Protein AF-A0A2X3EEE0-F1 (afdb_monomer)

Radius of gyration: 19.89 Å; Cα contacts (8 Å, |Δi|>4): 94; chains: 1; bounding box: 35×31×53 Å

Sequence (106 aa):
MSTQTGNKNSFTCPFHGWTFSNNGKLLKAKDESTGGYPPSFKQDGSHDLQKLPRFQSYRGSYSVASKADVQPLEAYLGETCKIIDLIVDQAPEGLEVLKGSSSLCI

pLDDT: mean 85.99, std 9.5, range [41.47, 95.06]

Secondary structure (DSSP, 8-state):
---S----SEEE-TTT--EEETTS-EEE-TTTTTS---TTTTSTTTTSPPPPSEEEEETTEEEEES-SSS--HHHHHTTHHHHHHHHHTT-TT-----S---S---

Foldseek 3Di:
DDDPDDDDQWDADPPQRFIAGPVQQTPDGVCPPNPPDDPCNRPPRNPGPDDFLDWDDDQNDIDGDNDVPDDDPCVVCPCVSVVVCVVQVVPPPGDDDDPDDDPDDD

Structure (mmCIF, N/CA/C/O backbone):
data_AF-A0A2X3EEE0-F1
#
_entry.id   AF-A0A2X3EEE0-F1
#
loop_
_atom_site.group_PDB
_atom_site.id
_atom_site.type_symbol
_atom_site.label_atom_id
_atom_site.label_alt_id
_atom_site.label_comp_id
_atom_site.label_asym_id
_atom_site.label_entity_id
_atom_site.label_seq_id
_atom_site.pdbx_PDB_ins_code
_atom_site.Cartn_x
_atom_site.Cartn_y
_atom_site.Cartn_z
_atom_site.occupancy
_atom_site.B_iso_or_equiv
_atom_site.auth_seq_id
_atom_site.auth_comp_id
_atom_site.auth_asym_id
_atom_site.auth_atom_id
_atom_site.pdbx_PDB_model_num
ATOM 1 N N . MET A 1 1 ? 22.592 11.518 3.121 1.00 41.47 1 MET A N 1
ATOM 2 C CA . MET A 1 1 ? 21.534 11.023 4.028 1.00 41.47 1 MET A CA 1
ATOM 3 C C . MET A 1 1 ? 20.340 10.615 3.179 1.00 41.47 1 MET A C 1
ATOM 5 O O . MET A 1 1 ? 19.775 11.482 2.529 1.00 41.47 1 MET A O 1
ATOM 9 N N . SER A 1 2 ? 20.005 9.325 3.104 1.00 57.03 2 SER A N 1
ATOM 10 C CA . SER A 1 2 ? 18.765 8.893 2.444 1.00 57.03 2 SER A CA 1
ATOM 11 C C . SER A 1 2 ? 17.631 9.031 3.453 1.00 57.03 2 SER A C 1
ATOM 13 O O . SER A 1 2 ? 17.684 8.404 4.509 1.00 57.03 2 SER A O 1
ATOM 15 N N . THR A 1 3 ? 16.639 9.874 3.180 1.00 65.19 3 THR A N 1
ATOM 16 C CA . THR A 1 3 ? 15.432 9.936 4.011 1.00 65.19 3 THR A CA 1
ATOM 17 C C . THR A 1 3 ? 14.653 8.629 3.838 1.00 65.19 3 THR A C 1
ATOM 19 O O . THR A 1 3 ? 14.481 8.156 2.716 1.00 65.19 3 THR A O 1
ATOM 22 N N . GLN A 1 4 ? 14.213 8.014 4.941 1.00 79.38 4 GLN A N 1
ATOM 23 C CA . GLN A 1 4 ? 13.430 6.765 4.904 1.00 79.38 4 GLN A CA 1
ATOM 24 C C . GLN A 1 4 ? 12.017 6.983 4.341 1.00 79.38 4 GLN A C 1
ATOM 26 O O . GLN A 1 4 ? 11.394 6.053 3.839 1.00 79.38 4 GLN A O 1
ATOM 31 N N . THR A 1 5 ? 11.522 8.220 4.392 1.00 85.25 5 THR A N 1
ATOM 32 C CA . THR A 1 5 ? 10.218 8.626 3.868 1.00 85.25 5 THR A CA 1
ATOM 33 C C . THR A 1 5 ? 10.376 9.720 2.809 1.00 85.25 5 THR A C 1
ATOM 35 O O . THR A 1 5 ? 11.391 10.424 2.748 1.00 85.25 5 THR A O 1
ATOM 38 N N . GLY A 1 6 ? 9.375 9.853 1.939 1.00 89.25 6 GLY A N 1
ATOM 39 C CA . GLY A 1 6 ? 9.330 10.868 0.891 1.00 89.25 6 GLY A CA 1
ATOM 40 C C . GLY A 1 6 ? 8.050 10.780 0.062 1.00 89.25 6 GLY A C 1
ATOM 41 O O . GLY A 1 6 ? 7.291 9.822 0.182 1.00 89.25 6 GLY A O 1
ATOM 42 N N . ASN A 1 7 ? 7.820 11.778 -0.791 1.00 92.00 7 ASN A N 1
ATOM 43 C CA . ASN A 1 7 ? 6.700 11.815 -1.730 1.00 92.00 7 ASN A CA 1
ATOM 44 C C . ASN A 1 7 ? 7.247 11.732 -3.163 1.00 92.00 7 ASN A C 1
ATOM 46 O O . ASN A 1 7 ? 8.042 12.581 -3.570 1.00 92.00 7 ASN A O 1
ATOM 50 N N . LYS A 1 8 ? 6.876 10.679 -3.899 1.00 91.38 8 LYS A N 1
ATOM 51 C CA . LYS A 1 8 ? 7.260 10.463 -5.299 1.00 91.38 8 LYS A CA 1
ATOM 52 C C . LYS A 1 8 ? 6.135 9.751 -6.043 1.00 91.38 8 LYS A C 1
ATOM 54 O O . LYS A 1 8 ? 5.544 8.809 -5.524 1.00 91.38 8 LYS A O 1
ATOM 59 N N . ASN A 1 9 ? 5.909 10.153 -7.290 1.00 92.00 9 ASN A N 1
ATOM 60 C CA . ASN A 1 9 ? 4.925 9.515 -8.174 1.00 92.00 9 ASN A CA 1
ATOM 61 C C . ASN A 1 9 ? 5.493 8.288 -8.906 1.00 92.00 9 ASN A C 1
ATOM 63 O O . ASN A 1 9 ? 4.738 7.496 -9.471 1.00 92.00 9 ASN A O 1
ATOM 67 N N . SER A 1 10 ? 6.819 8.130 -8.894 1.00 93.00 10 SER A N 1
ATOM 68 C CA . SER A 1 10 ? 7.526 7.040 -9.557 1.00 93.00 10 SER A CA 1
ATOM 69 C C . SER A 1 10 ? 8.744 6.570 -8.765 1.00 93.00 10 SER A C 1
ATOM 71 O O . SER A 1 10 ? 9.445 7.372 -8.142 1.00 93.00 10 SER A O 1
ATOM 73 N N . PHE A 1 11 ? 9.034 5.278 -8.869 1.00 92.38 11 PHE A N 1
ATOM 74 C CA . PHE A 1 11 ? 10.145 4.603 -8.213 1.00 92.38 11 PHE A CA 1
ATOM 75 C C . PHE A 1 11 ? 11.011 3.916 -9.262 1.00 92.38 11 PHE A C 1
ATOM 77 O O . PHE A 1 11 ? 10.510 3.121 -10.051 1.00 92.38 11 PHE A O 1
ATOM 84 N N . THR A 1 12 ? 12.309 4.215 -9.272 1.00 92.25 12 THR A N 1
ATOM 85 C CA . THR A 1 12 ? 13.254 3.626 -10.226 1.00 92.25 12 THR A CA 1
ATOM 86 C C . THR A 1 12 ? 14.182 2.655 -9.506 1.00 92.25 12 THR A C 1
ATOM 88 O O . THR A 1 12 ? 14.837 3.027 -8.533 1.00 92.25 12 THR A O 1
ATOM 91 N N . CYS A 1 13 ? 14.242 1.412 -9.984 1.00 90.56 13 CYS A N 1
ATOM 92 C CA . CYS A 1 13 ? 15.153 0.395 -9.477 1.00 90.56 13 CYS A CA 1
ATOM 93 C C . CYS A 1 13 ? 16.606 0.798 -9.793 1.00 90.56 13 CYS A C 1
ATOM 95 O O . CYS A 1 13 ? 16.930 0.987 -10.968 1.00 90.56 13 CYS A O 1
ATOM 97 N N . PRO A 1 14 ? 17.501 0.895 -8.792 1.00 88.75 14 PRO A N 1
ATOM 98 C CA . PRO A 1 14 ? 18.880 1.336 -9.008 1.00 88.75 14 PRO A CA 1
ATOM 99 C C . PRO A 1 14 ? 19.727 0.322 -9.786 1.00 88.75 14 PRO A C 1
ATOM 101 O O . PRO A 1 14 ? 20.777 0.686 -10.300 1.00 88.75 14 PRO A O 1
ATOM 104 N N . PHE A 1 15 ? 19.287 -0.935 -9.874 1.00 86.00 15 PHE A N 1
ATOM 105 C CA . PHE A 1 15 ? 20.044 -1.989 -10.539 1.00 86.00 15 PHE A CA 1
ATOM 106 C C . PHE A 1 15 ? 19.852 -1.949 -12.061 1.00 86.00 15 PHE A C 1
ATOM 108 O O . PHE A 1 15 ? 20.796 -1.700 -12.804 1.00 86.00 15 PHE A O 1
ATOM 115 N N . HIS A 1 16 ? 18.613 -2.109 -12.529 1.00 83.75 16 HIS A N 1
ATOM 116 C CA . HIS A 1 16 ? 18.310 -2.178 -13.965 1.00 83.75 16 HIS A CA 1
ATOM 117 C C . HIS A 1 16 ? 17.695 -0.896 -14.542 1.00 83.75 16 HIS A C 1
ATOM 119 O O . HIS A 1 16 ? 17.434 -0.821 -15.739 1.00 83.75 16 HIS A O 1
ATOM 125 N N . GLY A 1 17 ? 17.419 0.115 -13.715 1.00 86.62 17 GLY A N 1
ATOM 126 C CA . GLY A 1 17 ? 16.814 1.370 -14.166 1.00 86.62 17 GLY A CA 1
ATOM 127 C C . GLY A 1 17 ? 15.342 1.261 -14.572 1.00 86.62 17 GLY A C 1
ATOM 128 O O . GLY 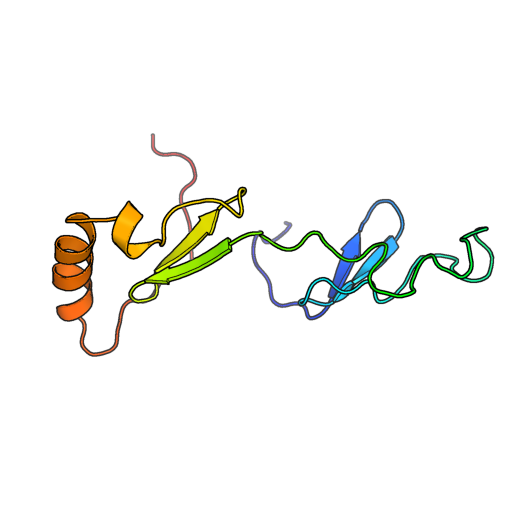A 1 17 ? 14.847 2.131 -15.286 1.00 86.62 17 GLY A O 1
ATOM 129 N N . TRP A 1 18 ? 14.636 0.208 -14.154 1.00 89.94 18 TRP A N 1
ATOM 130 C CA . TRP A 1 18 ? 13.196 0.088 -14.392 1.00 89.94 18 TRP A CA 1
ATOM 131 C C . TRP A 1 18 ? 12.430 1.066 -13.518 1.00 89.94 18 TRP A C 1
ATOM 133 O O . TRP A 1 18 ? 12.709 1.177 -12.325 1.00 89.94 18 TRP A O 1
ATOM 143 N N . THR A 1 19 ? 11.458 1.750 -14.109 1.00 90.75 19 THR A N 1
ATOM 144 C CA . THR A 1 19 ? 10.647 2.751 -13.420 1.00 90.75 19 THR A CA 1
ATOM 145 C C . THR A 1 19 ? 9.220 2.257 -13.272 1.00 90.75 19 THR A C 1
ATOM 147 O O . THR A 1 19 ? 8.576 1.910 -14.260 1.00 90.75 19 THR A O 1
ATOM 150 N N . PHE A 1 20 ? 8.717 2.305 -12.046 1.00 92.56 20 PHE A N 1
ATOM 151 C CA . PHE A 1 20 ? 7.362 1.945 -11.651 1.00 92.56 20 PHE A CA 1
ATOM 152 C C . PHE A 1 20 ? 6.600 3.192 -11.203 1.00 92.56 20 PHE A C 1
ATOM 154 O O . PHE A 1 20 ? 7.200 4.107 -10.638 1.00 92.56 20 PHE A O 1
ATOM 161 N N . SER A 1 21 ? 5.291 3.249 -11.420 1.00 93.56 21 SER A N 1
ATOM 162 C CA . SER A 1 21 ? 4.426 4.252 -10.786 1.00 93.56 21 SER A CA 1
ATOM 163 C C . SER A 1 21 ? 4.132 3.886 -9.332 1.00 93.56 21 SER A C 1
ATOM 165 O O . SER A 1 21 ? 4.303 2.746 -8.903 1.00 93.56 21 SER A O 1
ATOM 167 N N . ASN A 1 22 ? 3.629 4.853 -8.567 1.00 92.25 22 ASN A N 1
ATOM 168 C CA . ASN A 1 22 ? 3.184 4.658 -7.184 1.00 92.25 22 ASN A CA 1
ATOM 169 C C . ASN A 1 22 ? 2.020 3.661 -7.000 1.00 92.25 22 ASN A C 1
ATOM 171 O O . ASN A 1 22 ? 1.778 3.221 -5.883 1.00 92.25 22 ASN A O 1
ATOM 175 N N . ASN A 1 23 ? 1.330 3.273 -8.075 1.00 90.06 23 ASN A N 1
ATOM 176 C CA . ASN A 1 23 ? 0.329 2.200 -8.078 1.00 90.06 23 ASN A CA 1
ATOM 177 C C . ASN A 1 23 ? 0.909 0.815 -8.440 1.00 90.06 23 ASN A C 1
ATOM 179 O O . ASN A 1 23 ? 0.152 -0.141 -8.595 1.00 90.06 23 ASN A O 1
ATOM 183 N N . GLY A 1 24 ? 2.230 0.715 -8.615 1.00 89.88 24 GLY A N 1
ATOM 184 C CA . GLY A 1 24 ? 2.941 -0.527 -8.913 1.00 89.88 24 GLY A CA 1
ATOM 185 C C . GLY A 1 24 ? 3.110 -0.863 -10.394 1.00 89.88 24 GLY A C 1
ATOM 186 O O . GLY A 1 24 ? 3.829 -1.808 -10.699 1.00 89.88 24 GLY A O 1
ATOM 187 N N . LYS A 1 25 ? 2.520 -0.100 -11.321 1.00 90.75 25 LYS A N 1
ATOM 188 C CA . LYS A 1 25 ? 2.636 -0.384 -12.759 1.00 90.75 25 LYS A CA 1
ATOM 189 C C . LYS A 1 25 ? 4.043 -0.106 -13.297 1.00 90.75 25 LYS A C 1
ATOM 191 O O . LYS A 1 25 ? 4.620 0.945 -13.011 1.00 90.75 25 LYS A O 1
ATOM 196 N N . LEU A 1 26 ? 4.575 -0.998 -14.130 1.00 90.25 26 LEU A N 1
ATOM 197 C CA . LEU A 1 26 ? 5.828 -0.787 -14.851 1.00 90.25 26 LEU A CA 1
ATOM 198 C C . LEU A 1 26 ? 5.640 0.284 -15.941 1.00 90.25 26 LEU A C 1
ATOM 200 O O . LEU A 1 26 ? 4.953 0.087 -16.945 1.00 90.25 26 LEU A O 1
ATOM 204 N N . LEU A 1 27 ? 6.274 1.443 -15.754 1.00 87.31 27 LEU A N 1
ATOM 205 C CA . LEU A 1 27 ? 6.203 2.577 -16.680 1.00 87.31 27 LEU A CA 1
ATOM 206 C C . LEU A 1 27 ? 7.274 2.523 -17.764 1.00 87.31 27 LEU A C 1
ATOM 208 O O . LEU A 1 27 ? 7.020 2.931 -18.898 1.00 87.31 27 LEU A O 1
ATOM 212 N N . LYS A 1 28 ? 8.483 2.072 -17.425 1.00 84.69 28 LYS A N 1
ATOM 213 C CA . LYS A 1 28 ? 9.617 2.055 -18.353 1.00 84.69 28 LYS A CA 1
ATOM 214 C C . LYS A 1 28 ? 10.592 0.948 -17.988 1.00 84.69 28 LYS A C 1
ATOM 216 O O . LYS A 1 28 ? 11.092 0.928 -16.864 1.00 84.69 28 LYS A O 1
ATOM 221 N N . ALA A 1 29 ? 10.908 0.100 -18.960 1.00 83.94 29 ALA A N 1
ATOM 222 C CA . ALA A 1 29 ? 12.103 -0.727 -18.922 1.00 83.94 29 ALA A CA 1
ATOM 223 C C . ALA A 1 29 ? 13.268 0.062 -19.541 1.00 83.94 29 ALA A C 1
ATOM 225 O O . ALA A 1 29 ? 13.093 0.794 -20.521 1.00 83.94 29 ALA A O 1
ATOM 226 N N . LYS A 1 30 ? 14.462 -0.027 -18.954 1.00 78.38 30 LYS A N 1
ATOM 227 C CA . LYS A 1 30 ? 15.665 0.554 -19.562 1.00 78.38 30 LYS A CA 1
ATOM 228 C C . LYS A 1 30 ? 15.975 -0.222 -20.841 1.00 78.38 30 LYS A C 1
ATOM 230 O O . LYS A 1 30 ? 15.921 -1.443 -20.799 1.00 78.38 30 LYS A O 1
ATOM 235 N N . ASP A 1 31 ? 16.301 0.478 -21.927 1.00 77.19 31 ASP A N 1
ATOM 236 C CA . ASP A 1 31 ? 16.609 -0.125 -23.231 1.00 77.19 31 ASP A CA 1
ATOM 237 C C . ASP A 1 31 ? 15.458 -0.999 -23.777 1.00 77.19 31 ASP A C 1
ATOM 239 O O . ASP A 1 31 ? 15.686 -2.022 -24.401 1.00 77.19 31 ASP A O 1
ATOM 243 N N . GLU A 1 32 ? 14.197 -0.603 -23.559 1.00 70.62 32 GLU A N 1
ATOM 244 C CA . GLU A 1 32 ? 13.000 -1.359 -23.991 1.00 70.62 32 GLU A CA 1
ATOM 245 C C . GLU A 1 32 ? 13.033 -1.751 -25.485 1.00 70.62 32 GLU A C 1
ATOM 247 O O . GLU A 1 32 ? 12.615 -2.848 -25.841 1.00 70.62 32 GLU A O 1
ATOM 252 N N . SER A 1 33 ? 13.579 -0.890 -26.353 1.00 68.25 33 SER A N 1
ATOM 253 C CA . SER A 1 33 ? 13.685 -1.123 -27.801 1.00 68.25 33 SER A CA 1
ATOM 254 C C . SER A 1 33 ? 14.970 -1.827 -28.254 1.00 68.25 33 SER A C 1
ATOM 256 O O . SER A 1 33 ? 14.996 -2.386 -29.346 1.00 68.25 33 SER A O 1
ATOM 258 N N . THR A 1 34 ? 16.044 -1.783 -27.462 1.00 73.56 34 THR A N 1
ATOM 259 C CA . THR A 1 34 ? 17.397 -2.228 -27.864 1.00 73.56 34 THR A CA 1
ATOM 260 C C . THR A 1 34 ? 17.974 -3.331 -26.975 1.00 73.56 34 THR A C 1
ATOM 262 O O . THR A 1 34 ? 18.961 -3.962 -27.339 1.00 73.56 34 THR A O 1
ATOM 265 N N . GLY A 1 35 ? 17.359 -3.588 -25.823 1.00 70.19 35 GLY A N 1
ATOM 266 C CA . GLY A 1 35 ? 17.837 -4.465 -24.754 1.00 70.19 35 GLY A CA 1
ATOM 267 C C . GLY A 1 35 ? 17.363 -5.915 -24.848 1.00 70.19 35 GLY A C 1
ATOM 268 O O . GLY A 1 35 ? 17.550 -6.669 -23.901 1.00 70.19 35 GLY A O 1
ATOM 269 N N . GLY A 1 36 ? 16.741 -6.314 -25.962 1.00 75.88 36 GLY A N 1
ATOM 270 C CA . GLY A 1 36 ? 16.338 -7.705 -26.202 1.00 75.88 36 GLY A CA 1
ATOM 271 C C . GLY A 1 36 ? 15.121 -8.180 -25.403 1.00 75.88 36 GLY A C 1
ATOM 272 O O . GLY A 1 36 ? 14.907 -9.385 -25.286 1.00 75.88 36 GLY A O 1
ATOM 273 N N . TYR A 1 37 ? 14.316 -7.266 -24.852 1.00 82.06 37 TYR A N 1
ATOM 274 C CA . TYR A 1 37 ? 13.079 -7.638 -24.167 1.00 82.06 37 TYR A CA 1
ATOM 275 C C . TYR A 1 37 ? 12.044 -8.191 -25.156 1.00 82.06 37 TYR A C 1
ATOM 277 O O . TYR A 1 37 ? 11.900 -7.658 -26.261 1.00 82.06 37 TYR A O 1
ATOM 285 N N . PRO A 1 38 ? 11.279 -9.229 -24.775 1.00 81.06 38 PRO A N 1
ATOM 286 C CA . PRO A 1 38 ? 10.184 -9.701 -25.606 1.00 81.06 38 PRO A CA 1
ATOM 287 C C . PRO A 1 38 ? 9.103 -8.610 -25.734 1.00 81.06 38 PRO A C 1
ATOM 289 O O . PRO A 1 38 ? 8.888 -7.852 -24.786 1.00 81.06 38 PRO A O 1
ATOM 292 N N . PRO A 1 39 ? 8.346 -8.552 -26.846 1.00 77.88 39 PRO A N 1
ATOM 293 C CA . PRO A 1 39 ? 7.265 -7.574 -27.014 1.00 77.88 39 PRO A CA 1
ATOM 294 C C . PRO A 1 39 ? 6.214 -7.598 -25.890 1.00 77.88 39 PRO A C 1
ATOM 296 O O . PRO A 1 39 ? 5.568 -6.586 -25.625 1.00 77.88 39 PRO A O 1
ATOM 299 N N . SER A 1 40 ? 6.058 -8.738 -25.208 1.00 79.62 40 SER A N 1
ATOM 300 C CA . SER A 1 40 ? 5.148 -8.942 -24.074 1.00 79.62 40 SER A CA 1
ATOM 301 C C . SER A 1 40 ? 5.656 -8.385 -22.737 1.00 79.62 40 SER A C 1
ATOM 303 O O . SER A 1 40 ? 4.894 -8.334 -21.775 1.00 79.62 40 SER A O 1
ATOM 305 N N . PHE A 1 41 ? 6.911 -7.933 -22.654 1.00 79.94 41 PHE A N 1
ATOM 306 C CA . PHE A 1 41 ? 7.587 -7.591 -21.397 1.00 79.94 41 PHE A CA 1
ATOM 307 C C . PHE A 1 41 ? 6.907 -6.483 -20.576 1.00 79.94 41 PHE A C 1
ATOM 309 O O . PHE A 1 41 ? 7.015 -6.445 -19.355 1.00 79.94 41 PHE A O 1
ATOM 316 N N . LYS A 1 42 ? 6.186 -5.579 -21.238 1.00 77.38 42 LYS A N 1
ATOM 317 C CA . LYS A 1 42 ? 5.439 -4.480 -20.603 1.00 77.38 42 LYS A CA 1
ATOM 318 C C . LYS A 1 42 ? 3.937 -4.556 -20.878 1.00 77.38 42 LYS A C 1
ATOM 320 O O . LYS A 1 42 ? 3.192 -3.608 -20.640 1.00 77.38 42 LYS A O 1
ATOM 325 N N . GLN A 1 43 ? 3.486 -5.674 -21.429 1.00 76.12 43 GLN A N 1
ATOM 326 C CA . GLN A 1 43 ? 2.077 -5.893 -21.704 1.00 76.12 43 GLN A CA 1
ATOM 327 C C . GLN A 1 43 ? 1.431 -6.604 -20.519 1.00 76.12 43 GLN A C 1
ATOM 329 O O . GLN A 1 43 ? 2.076 -7.399 -19.834 1.00 76.12 43 GLN A O 1
ATOM 334 N N . ASP A 1 44 ? 0.167 -6.265 -20.282 1.00 77.31 44 ASP A N 1
ATOM 335 C CA . ASP A 1 44 ? -0.727 -6.956 -19.348 1.00 77.31 44 ASP A CA 1
ATOM 336 C C . ASP A 1 44 ? -0.197 -7.115 -17.908 1.00 77.31 44 ASP A C 1
ATOM 338 O O . ASP A 1 44 ? -0.432 -8.112 -17.235 1.00 77.31 44 ASP A O 1
ATOM 342 N N . GLY A 1 45 ? 0.577 -6.134 -17.431 1.00 76.88 45 GLY A N 1
ATOM 343 C CA . GLY A 1 45 ? 1.114 -6.139 -16.067 1.00 76.88 45 GLY A CA 1
ATOM 344 C C . GLY A 1 45 ? 2.127 -7.255 -15.785 1.00 76.88 45 GLY A C 1
ATOM 345 O O . GLY A 1 45 ? 2.375 -7.567 -14.624 1.00 76.88 45 GLY A O 1
ATOM 346 N N . SER A 1 46 ? 2.734 -7.840 -16.824 1.00 81.25 46 SER A N 1
ATOM 347 C CA . S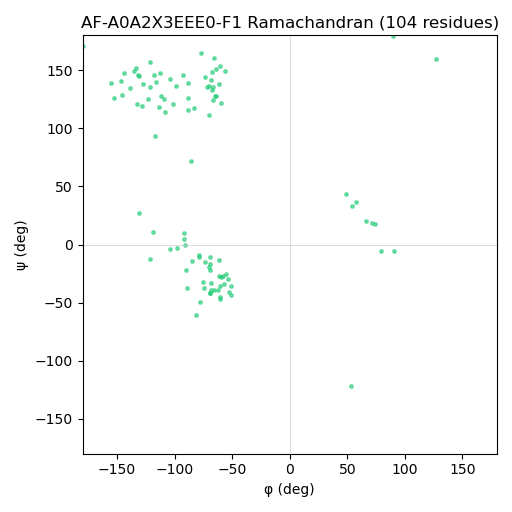ER A 1 46 ? 3.661 -8.978 -16.706 1.00 81.25 46 SER A CA 1
ATOM 348 C C . SER A 1 46 ? 4.823 -8.769 -15.727 1.00 81.25 46 SER A C 1
ATOM 350 O O . SER A 1 46 ? 5.294 -9.733 -15.130 1.00 81.25 46 SER A O 1
ATOM 352 N N . HIS A 1 47 ? 5.269 -7.524 -15.549 1.00 86.75 47 HIS A N 1
ATOM 353 C CA . HIS A 1 47 ? 6.367 -7.149 -14.653 1.00 86.75 47 HIS A CA 1
ATOM 354 C C . HIS A 1 47 ? 5.995 -5.969 -13.744 1.00 86.75 47 HIS A C 1
ATOM 356 O O . HIS A 1 47 ? 6.865 -5.197 -13.339 1.00 86.75 47 HIS A O 1
ATOM 362 N N . ASP A 1 48 ? 4.707 -5.800 -13.440 1.00 90.06 48 ASP A N 1
ATOM 363 C CA . ASP A 1 48 ? 4.268 -4.853 -12.414 1.00 90.06 48 ASP A CA 1
ATOM 364 C C . ASP A 1 48 ? 4.755 -5.302 -11.021 1.00 90.06 48 ASP A C 1
ATOM 366 O O . ASP A 1 48 ? 5.093 -6.466 -10.792 1.00 90.06 48 ASP A O 1
ATOM 370 N N . LEU A 1 49 ? 4.797 -4.376 -10.059 1.00 90.38 49 LEU A N 1
ATOM 371 C CA . LEU A 1 49 ? 5.090 -4.722 -8.669 1.00 90.38 49 LEU A CA 1
ATOM 372 C C . LEU A 1 49 ? 4.028 -5.682 -8.127 1.00 90.38 49 LEU A C 1
ATOM 374 O O . LEU A 1 49 ? 2.826 -5.486 -8.325 1.00 90.38 49 LEU A O 1
ATOM 378 N N . GLN A 1 50 ? 4.485 -6.684 -7.374 1.00 90.50 50 GLN A N 1
ATOM 379 C CA . GLN A 1 50 ? 3.600 -7.653 -6.744 1.00 90.50 50 GLN A CA 1
ATOM 380 C C . GLN A 1 50 ? 2.637 -6.945 -5.791 1.00 90.50 50 GLN A C 1
ATOM 382 O O . GLN A 1 50 ? 3.048 -6.272 -4.842 1.00 90.50 50 GLN A O 1
ATOM 387 N N . LYS A 1 51 ? 1.339 -7.117 -6.038 1.00 89.75 51 LYS A N 1
ATOM 388 C CA . LYS A 1 51 ? 0.299 -6.564 -5.173 1.00 89.75 51 LYS A CA 1
ATOM 389 C C . LYS A 1 51 ? 0.216 -7.367 -3.881 1.00 89.75 51 LYS A C 1
ATOM 391 O O . LYS A 1 51 ? 0.366 -8.589 -3.881 1.00 89.75 51 LYS A O 1
ATOM 396 N N . LEU A 1 52 ? -0.064 -6.673 -2.781 1.00 89.44 52 LEU A N 1
ATOM 397 C CA . LEU A 1 52 ? -0.373 -7.330 -1.517 1.00 89.44 52 LEU A CA 1
ATOM 398 C C . LEU A 1 52 ? -1.686 -8.114 -1.661 1.00 89.44 52 LEU A C 1
ATOM 400 O O . LEU A 1 52 ? -2.685 -7.520 -2.073 1.00 89.44 52 LEU A O 1
ATOM 404 N N . PRO A 1 53 ? -1.718 -9.410 -1.304 1.00 90.12 53 PRO A N 1
ATOM 405 C CA . PRO A 1 53 ? -2.925 -10.226 -1.429 1.00 90.12 53 PRO A CA 1
ATOM 406 C C . PRO A 1 53 ? -4.097 -9.706 -0.598 1.00 90.12 53 PRO A C 1
ATOM 408 O O . PRO A 1 53 ? -5.241 -9.774 -1.041 1.00 90.12 53 PRO A O 1
ATOM 411 N N . ARG A 1 54 ? -3.818 -9.159 0.593 1.00 89.94 54 ARG A N 1
ATOM 412 C CA . ARG A 1 54 ? -4.800 -8.412 1.380 1.00 89.94 54 ARG A CA 1
ATOM 413 C C . ARG A 1 54 ? -4.197 -7.172 2.016 1.00 89.94 54 ARG A C 1
ATOM 415 O O . ARG A 1 54 ? -3.142 -7.224 2.647 1.00 89.94 54 ARG A O 1
ATOM 422 N N . PHE A 1 55 ? -4.945 -6.085 1.891 1.00 92.56 55 PHE A N 1
ATOM 423 C CA . PHE A 1 55 ? -4.720 -4.806 2.542 1.00 92.56 55 PHE A CA 1
ATOM 424 C C . PHE A 1 55 ? -6.054 -4.363 3.140 1.00 92.56 55 PHE A C 1
ATOM 426 O O . PHE A 1 55 ? -7.048 -4.270 2.418 1.00 92.56 55 PHE A O 1
ATOM 433 N N . GLN A 1 56 ? -6.103 -4.162 4.452 1.00 93.00 56 GLN A N 1
ATOM 434 C CA . GLN A 1 56 ? -7.323 -3.801 5.170 1.00 93.00 56 GLN A CA 1
ATOM 435 C C . GLN A 1 56 ? -7.029 -2.674 6.154 1.00 93.00 56 GLN A C 1
ATOM 437 O O . GLN A 1 56 ? -5.923 -2.565 6.680 1.00 93.00 56 GLN A O 1
ATOM 442 N N . SER A 1 57 ? -8.028 -1.837 6.402 1.00 93.25 57 SER A N 1
ATOM 443 C CA . SER A 1 57 ? -7.954 -0.753 7.375 1.00 93.25 57 SER A C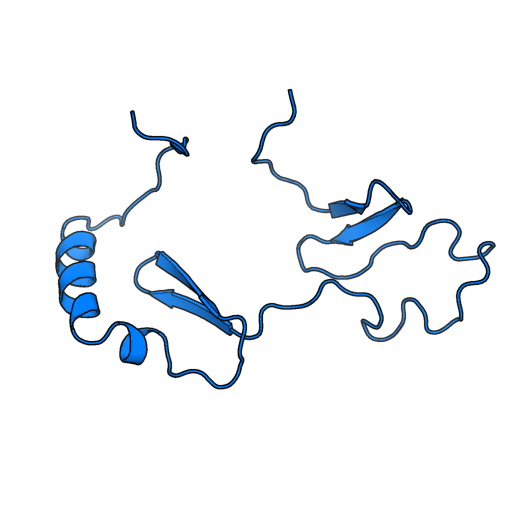A 1
ATOM 444 C C . SER A 1 57 ? -9.048 -0.919 8.418 1.00 93.25 57 SER A C 1
ATOM 446 O O . SER A 1 57 ? -10.200 -1.142 8.052 1.00 93.25 57 SER A O 1
ATOM 448 N N . TYR A 1 58 ? -8.706 -0.743 9.689 1.00 93.12 58 TYR A N 1
ATOM 449 C CA . TYR A 1 58 ? -9.658 -0.657 10.792 1.00 93.12 58 TYR A CA 1
ATOM 450 C C . TYR A 1 58 ? -9.364 0.609 11.596 1.00 93.12 58 TYR A C 1
ATOM 452 O O . TYR A 1 58 ? -8.252 0.771 12.093 1.00 93.12 58 TYR A O 1
ATOM 460 N N . ARG A 1 59 ? -10.332 1.532 11.684 1.00 90.19 59 ARG A N 1
ATOM 461 C CA . ARG A 1 59 ? -10.219 2.786 12.462 1.00 90.19 59 ARG A CA 1
ATOM 462 C C . ARG A 1 59 ? -8.922 3.581 12.199 1.00 90.19 59 ARG A C 1
ATOM 464 O O . ARG A 1 59 ? -8.258 4.037 13.121 1.00 90.19 59 ARG A O 1
ATOM 471 N N . GLY A 1 60 ? -8.519 3.701 10.931 1.00 87.19 60 GLY A N 1
ATOM 472 C CA . GLY A 1 60 ? -7.288 4.405 10.531 1.00 87.19 60 GLY A CA 1
ATOM 473 C C . GLY A 1 60 ? -5.985 3.613 10.716 1.00 87.19 60 GLY A C 1
ATOM 474 O O . GLY A 1 60 ? -4.937 4.052 10.249 1.00 87.19 60 GLY A O 1
ATOM 475 N N . SER A 1 61 ? -6.041 2.421 11.318 1.00 86.06 61 SER A N 1
ATOM 476 C CA . SER A 1 61 ? -4.918 1.482 11.388 1.00 86.06 61 SER A CA 1
ATOM 477 C C . SER A 1 61 ? -4.917 0.564 10.169 1.00 86.06 61 SER A C 1
ATOM 479 O O . SER A 1 61 ? -5.918 -0.091 9.878 1.00 86.06 61 SER A O 1
ATOM 481 N N . TYR A 1 62 ? -3.795 0.491 9.454 1.00 91.56 62 TYR A N 1
ATOM 482 C CA . TYR A 1 62 ? -3.650 -0.338 8.255 1.00 91.56 62 TYR A CA 1
ATOM 483 C C . TYR A 1 62 ? -2.959 -1.661 8.587 1.00 91.56 62 TYR A C 1
ATOM 485 O O . TYR A 1 62 ? -1.967 -1.693 9.310 1.00 91.56 62 TYR A O 1
ATOM 493 N N . SER A 1 63 ? -3.474 -2.762 8.048 1.00 91.31 63 SER A N 1
ATOM 494 C CA . SER A 1 63 ? -2.949 -4.116 8.226 1.00 91.31 63 SER A CA 1
ATOM 495 C C . SER A 1 63 ? -2.835 -4.827 6.884 1.00 91.31 63 SER A C 1
ATOM 497 O O . SER A 1 63 ? -3.646 -4.627 5.975 1.00 91.31 63 SER A O 1
ATOM 499 N N . VAL A 1 64 ? -1.816 -5.674 6.759 1.00 92.56 64 VAL A N 1
ATOM 500 C CA . VAL A 1 64 ? -1.495 -6.381 5.516 1.00 92.56 64 VAL A CA 1
ATOM 501 C C . VAL A 1 64 ? -1.294 -7.862 5.785 1.00 92.56 64 VAL A C 1
ATOM 503 O O . VAL A 1 64 ? -0.746 -8.236 6.820 1.00 92.56 64 VAL A O 1
ATOM 506 N N . ALA A 1 65 ? -1.704 -8.705 4.840 1.00 91.62 65 ALA A N 1
ATOM 507 C CA . ALA A 1 65 ? -1.444 -10.138 4.899 1.00 91.62 65 ALA A CA 1
ATOM 508 C C . ALA A 1 65 ? -0.790 -10.631 3.606 1.00 91.62 65 ALA A C 1
ATOM 510 O O . ALA A 1 65 ? -1.190 -10.269 2.499 1.00 91.62 65 ALA A O 1
ATOM 511 N N . SER A 1 66 ? 0.211 -11.500 3.768 1.00 88.94 66 SER A N 1
ATOM 512 C CA . SER A 1 66 ? 0.954 -12.128 2.664 1.00 88.94 66 SER A CA 1
ATOM 513 C C . SER A 1 66 ? 0.195 -13.301 2.016 1.00 88.94 66 SER A C 1
ATOM 515 O O . SER A 1 66 ? 0.573 -13.789 0.956 1.00 88.94 66 SER A O 1
ATOM 517 N N . LYS A 1 67 ? -0.908 -13.758 2.626 1.00 90.12 67 LYS A N 1
ATOM 518 C CA . LYS A 1 67 ? -1.788 -14.809 2.094 1.00 90.12 67 LYS A CA 1
ATOM 519 C C . LYS A 1 67 ? -3.177 -14.238 1.815 1.00 90.12 67 LYS A C 1
ATOM 521 O O . LYS A 1 67 ? -3.682 -13.442 2.601 1.00 90.12 67 LYS A O 1
ATOM 526 N N . ALA A 1 68 ? -3.785 -14.658 0.705 1.00 88.38 68 ALA A N 1
ATOM 527 C CA . ALA A 1 68 ? -5.144 -14.248 0.336 1.00 88.38 68 ALA A CA 1
ATOM 528 C C . ALA A 1 68 ? -6.215 -14.954 1.186 1.00 88.38 68 ALA A C 1
ATOM 530 O O . ALA A 1 68 ? -7.219 -14.341 1.563 1.00 88.38 68 ALA A O 1
ATOM 531 N N . ASP A 1 69 ? -5.969 -16.229 1.495 1.00 90.81 69 ASP A N 1
ATOM 532 C CA . ASP A 1 69 ? -6.840 -17.085 2.296 1.00 90.81 69 ASP A CA 1
ATOM 533 C C . ASP A 1 69 ? -6.553 -16.896 3.789 1.00 90.81 69 ASP A C 1
ATOM 535 O O . ASP A 1 69 ? -5.876 -17.685 4.446 1.00 90.81 69 ASP A O 1
ATOM 539 N N . VAL A 1 70 ? -6.974 -15.741 4.289 1.00 91.62 70 VAL A N 1
ATOM 540 C CA . VAL A 1 70 ? -6.946 -15.396 5.707 1.00 91.62 70 VAL A CA 1
ATOM 541 C C . VAL A 1 70 ? -8.288 -14.793 6.084 1.00 91.62 70 VAL A C 1
ATOM 543 O O . VAL A 1 70 ? -8.973 -14.188 5.251 1.00 91.62 70 VAL A O 1
ATOM 546 N N . GLN A 1 71 ? -8.652 -14.951 7.353 1.00 92.50 71 GLN A N 1
ATOM 547 C CA . GLN A 1 71 ? -9.864 -14.354 7.893 1.00 92.50 71 GLN A CA 1
ATOM 548 C C . GLN A 1 71 ? -9.837 -12.815 7.786 1.00 92.50 71 GLN A C 1
ATOM 550 O O . GLN A 1 71 ? -8.754 -12.221 7.758 1.00 92.50 71 GLN A O 1
ATOM 555 N N . PRO A 1 72 ? -11.006 -12.152 7.726 1.00 92.44 72 PRO A N 1
ATOM 556 C CA . PRO A 1 72 ? -11.087 -10.693 7.743 1.00 92.44 72 PRO A CA 1
ATOM 557 C C . PRO A 1 72 ? -10.401 -10.081 8.973 1.00 92.44 72 PRO A C 1
ATOM 559 O O . PRO A 1 72 ? -10.418 -10.680 10.047 1.00 92.44 72 PRO A O 1
ATOM 562 N N . LEU A 1 73 ? -9.855 -8.868 8.836 1.00 92.25 73 LEU A N 1
ATOM 563 C CA . LEU A 1 73 ? -9.153 -8.154 9.910 1.00 92.25 73 LEU A CA 1
ATOM 564 C C . LEU A 1 73 ? -9.951 -8.076 11.220 1.00 92.25 73 LEU A C 1
ATOM 566 O O . LEU A 1 73 ? -9.391 -8.331 12.277 1.00 92.25 73 LEU A O 1
ATOM 570 N N . GLU A 1 74 ? -11.249 -7.781 11.168 1.00 92.75 74 GLU A N 1
ATOM 571 C CA . GLU A 1 74 ? -12.101 -7.702 12.366 1.00 92.75 74 GLU A CA 1
ATOM 572 C C . GLU A 1 74 ? -12.249 -9.063 13.056 1.00 92.75 74 GLU A C 1
ATOM 574 O O . GLU A 1 74 ? -12.180 -9.150 14.277 1.00 92.75 74 GLU A O 1
ATOM 579 N N . ALA A 1 75 ? -12.370 -10.146 12.280 1.00 93.75 75 ALA A N 1
ATOM 580 C CA . ALA A 1 75 ? -12.393 -11.505 12.818 1.00 93.75 75 ALA A CA 1
ATOM 581 C C . ALA A 1 75 ? -11.028 -11.913 13.398 1.00 93.75 75 ALA A C 1
ATOM 583 O O . ALA A 1 75 ? -10.969 -12.640 14.384 1.00 93.75 75 ALA A O 1
ATOM 584 N N . TYR A 1 76 ? -9.932 -11.421 12.811 1.00 93.31 76 TYR A N 1
ATOM 585 C CA . TYR A 1 76 ? -8.582 -11.619 13.335 1.00 93.31 76 TYR A CA 1
ATOM 58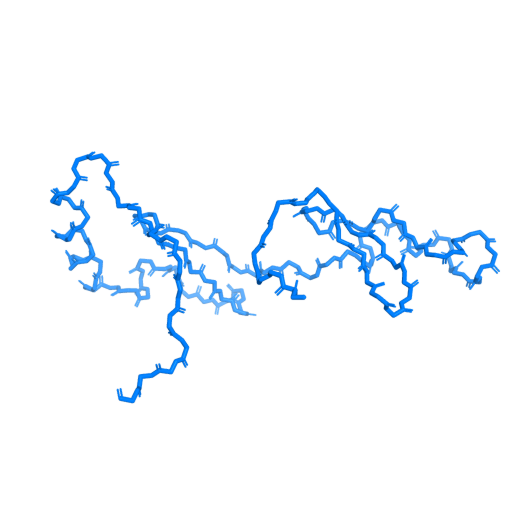6 C C . TYR A 1 76 ? -8.337 -10.860 14.644 1.00 93.31 76 TYR A C 1
ATOM 588 O O . TYR A 1 76 ? -7.723 -11.408 15.555 1.00 93.31 76 TYR A O 1
ATOM 596 N N . LEU A 1 77 ? -8.812 -9.619 14.745 1.00 92.88 77 LEU A N 1
ATOM 597 C CA . LEU A 1 77 ? -8.677 -8.789 15.942 1.00 92.88 77 LEU A CA 1
ATOM 598 C C . LEU A 1 77 ? -9.640 -9.217 17.056 1.00 92.88 77 LEU A C 1
ATOM 600 O O . LEU A 1 77 ? -9.306 -9.091 18.233 1.00 92.88 77 LEU A O 1
ATOM 604 N N . GLY A 1 78 ? -10.823 -9.723 16.707 1.00 94.62 78 GLY A N 1
ATOM 605 C CA . GLY A 1 78 ? -11.813 -10.206 17.662 1.00 94.62 78 GLY A CA 1
ATOM 606 C C . GLY A 1 78 ? -12.136 -9.154 18.724 1.00 94.62 78 GLY A C 1
ATOM 607 O O . GLY A 1 78 ? -12.546 -8.036 18.420 1.00 94.62 78 GLY A O 1
ATOM 608 N N . GLU A 1 79 ? -11.927 -9.491 19.995 1.00 95.06 79 GLU A N 1
ATOM 609 C CA . GLU A 1 79 ? -12.217 -8.573 21.102 1.00 95.06 79 GLU A CA 1
ATOM 610 C C . GLU A 1 79 ? -11.268 -7.373 21.186 1.00 95.06 79 GLU A C 1
ATOM 612 O O . GLU A 1 79 ? -11.639 -6.350 21.764 1.00 95.06 79 GLU A O 1
ATOM 617 N N . THR A 1 80 ? -10.087 -7.438 20.564 1.00 94.38 80 THR A N 1
ATOM 618 C CA . THR A 1 80 ? -9.163 -6.298 20.494 1.00 94.38 80 THR A CA 1
ATOM 619 C C . THR A 1 80 ? -9.789 -5.112 19.757 1.00 94.38 80 THR A C 1
ATOM 621 O O . THR A 1 80 ? -9.466 -3.972 20.086 1.00 94.38 80 THR A O 1
ATOM 624 N N . CYS A 1 81 ? -10.742 -5.343 18.842 1.00 93.62 81 CYS A N 1
ATOM 625 C CA . CYS A 1 81 ? -11.517 -4.271 18.208 1.00 93.62 81 CYS A CA 1
ATOM 626 C C . CYS A 1 81 ? -12.165 -3.341 19.239 1.00 93.62 81 CYS A C 1
ATOM 628 O O . CYS A 1 81 ? -12.078 -2.128 19.084 1.00 93.62 81 CYS A O 1
ATOM 630 N N . LYS A 1 82 ? -12.707 -3.887 20.338 1.00 94.12 82 LYS A N 1
ATOM 631 C CA . LYS A 1 82 ? -13.336 -3.092 21.406 1.00 94.12 82 LYS A CA 1
ATOM 632 C C . LYS A 1 82 ? -12.334 -2.148 22.069 1.00 94.12 82 LYS A C 1
ATOM 634 O O . LYS A 1 82 ? -12.667 -1.014 22.382 1.00 94.12 82 LYS A O 1
ATOM 639 N N . ILE A 1 83 ? -11.101 -2.610 22.281 1.00 92.88 83 ILE A N 1
ATOM 640 C CA . ILE A 1 83 ? -10.037 -1.794 22.879 1.00 92.88 83 ILE A CA 1
ATOM 641 C C . ILE A 1 83 ? -9.598 -0.693 21.914 1.00 92.88 83 ILE A C 1
ATOM 643 O O . ILE A 1 83 ? -9.418 0.448 22.328 1.00 92.88 83 ILE A O 1
ATOM 647 N N . ILE A 1 84 ? -9.460 -1.021 20.628 1.00 91.50 84 ILE A N 1
ATOM 648 C CA . ILE A 1 84 ? -9.131 -0.036 19.594 1.00 91.50 84 ILE A CA 1
ATOM 649 C C . ILE A 1 84 ? -10.224 1.034 19.520 1.00 91.50 84 ILE A C 1
ATOM 651 O O . ILE A 1 84 ? -9.900 2.218 19.513 1.00 91.50 84 ILE A O 1
ATOM 655 N N . ASP A 1 85 ? -11.496 0.634 19.526 1.00 92.56 85 ASP A N 1
ATOM 656 C CA . ASP A 1 85 ? -12.630 1.560 19.518 1.00 92.56 85 ASP A CA 1
ATOM 657 C C . ASP A 1 85 ? -12.607 2.468 20.751 1.00 92.56 85 ASP A C 1
ATOM 659 O O . ASP A 1 85 ? -12.667 3.683 20.609 1.00 92.56 85 ASP A O 1
ATOM 663 N N . LEU A 1 86 ? -12.394 1.912 21.950 1.00 92.62 86 LEU A N 1
ATOM 664 C CA . LEU A 1 86 ? -12.294 2.703 23.180 1.00 92.62 86 LEU A CA 1
ATOM 665 C C . LEU A 1 86 ? -11.198 3.772 23.126 1.00 92.62 86 LEU A C 1
ATOM 667 O O . LEU A 1 86 ? -11.381 4.824 23.728 1.00 92.62 86 LEU A O 1
ATOM 671 N N . ILE A 1 87 ? -10.077 3.515 22.444 1.00 90.81 87 ILE A N 1
ATOM 672 C CA . ILE A 1 87 ? -8.977 4.478 22.292 1.00 90.81 87 ILE A CA 1
ATOM 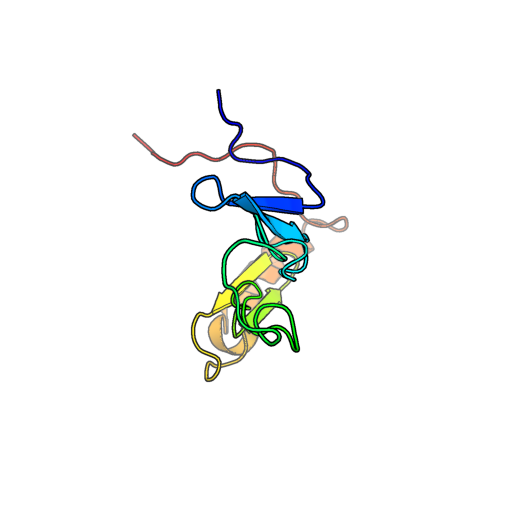673 C C . ILE A 1 87 ? -9.323 5.526 21.232 1.00 90.81 87 ILE A C 1
ATOM 675 O O . ILE A 1 87 ? -9.164 6.722 21.467 1.00 90.81 87 ILE A O 1
ATOM 679 N N . VAL A 1 88 ? -9.780 5.080 20.061 1.00 91.38 88 VAL A N 1
ATOM 680 C CA . VAL A 1 88 ? -10.050 5.954 18.913 1.00 91.38 88 VAL A CA 1
ATOM 681 C C . VAL A 1 88 ? -11.244 6.866 19.189 1.00 91.38 88 VAL A C 1
ATOM 683 O O . VAL A 1 88 ? -11.186 8.048 18.865 1.00 91.38 88 VAL A O 1
ATOM 686 N N . ASP A 1 89 ? -12.288 6.360 19.844 1.0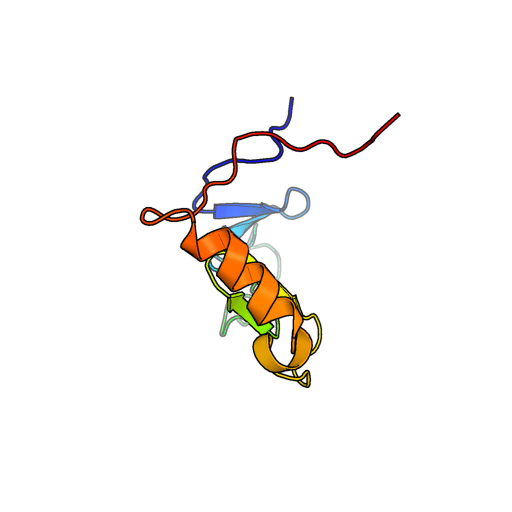0 92.38 89 ASP A N 1
ATOM 687 C CA . ASP A 1 89 ? -13.512 7.114 20.129 1.00 92.38 89 ASP A CA 1
ATOM 688 C C . ASP A 1 89 ? -13.293 8.238 21.170 1.00 92.38 89 ASP A C 1
ATOM 690 O O . ASP A 1 89 ? -14.149 9.110 21.311 1.00 92.38 89 ASP A O 1
ATOM 694 N N . GLN A 1 90 ? -12.141 8.288 21.865 1.00 91.00 90 GLN A N 1
ATOM 695 C CA . GLN A 1 90 ? -11.759 9.449 22.693 1.00 91.00 90 GLN A CA 1
ATOM 696 C C . GLN A 1 90 ? -11.327 10.667 21.866 1.00 91.00 90 GLN A C 1
ATOM 698 O O . GLN A 1 90 ? -11.227 11.766 22.411 1.00 91.00 90 GLN A O 1
ATOM 703 N N . ALA A 1 91 ? -11.045 10.489 20.574 1.00 89.88 91 ALA A N 1
ATOM 704 C CA . ALA A 1 91 ? -10.582 11.539 19.678 1.00 89.88 91 ALA A CA 1
ATOM 705 C C . ALA A 1 91 ? -11.613 11.755 18.553 1.00 89.88 91 ALA A C 1
ATOM 707 O O . ALA A 1 91 ? -11.544 11.084 17.522 1.00 89.88 91 ALA A O 1
ATOM 708 N N . PRO A 1 92 ? -12.556 12.707 18.707 1.00 84.75 92 PRO A N 1
ATOM 709 C CA . PRO A 1 92 ? -13.610 12.958 17.718 1.00 84.75 92 PRO A CA 1
ATOM 710 C C . PRO A 1 92 ? -13.080 13.317 16.322 1.00 84.75 92 PRO A C 1
ATOM 712 O O . PRO A 1 92 ? -13.746 13.063 15.323 1.00 84.75 92 PRO A O 1
ATOM 715 N N . GLU A 1 93 ? -11.880 13.898 16.254 1.00 87.88 93 GLU A N 1
ATOM 716 C CA . GLU A 1 93 ? -11.203 14.282 15.008 1.00 87.88 93 GLU A CA 1
ATOM 717 C C . GLU A 1 93 ? -10.282 13.175 14.454 1.00 87.88 93 GLU A C 1
ATOM 719 O O . GLU A 1 93 ? -9.683 13.334 13.391 1.00 87.88 93 GLU A O 1
ATOM 724 N N . GLY A 1 94 ? -10.199 12.030 15.137 1.00 85.12 94 GLY A N 1
ATOM 725 C CA . GLY A 1 94 ? -9.339 10.904 14.787 1.00 85.12 94 GLY A CA 1
ATOM 726 C C . GLY A 1 94 ? -7.942 10.972 15.409 1.00 85.12 94 GLY A C 1
ATOM 727 O O . GLY A 1 94 ? -7.593 11.892 16.145 1.00 85.12 94 GLY A O 1
ATOM 728 N N . LEU A 1 95 ? -7.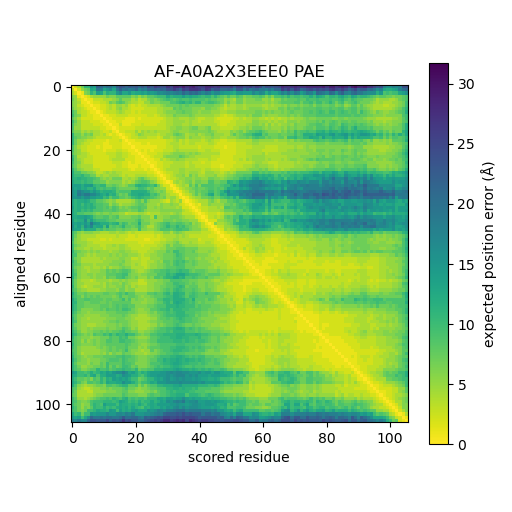136 9.948 15.123 1.00 89.50 95 LEU A N 1
ATOM 729 C CA . LEU A 1 95 ? -5.753 9.837 15.587 1.00 89.50 95 LEU A CA 1
ATOM 730 C C . LEU A 1 95 ? -4.781 10.158 14.451 1.00 89.50 95 LEU A C 1
ATOM 732 O O . LEU A 1 95 ? -4.983 9.727 13.314 1.00 89.50 95 LEU A O 1
ATOM 736 N N . GLU A 1 96 ? -3.682 10.837 14.778 1.00 90.69 96 GLU A N 1
ATOM 737 C CA . GLU A 1 96 ? -2.580 11.080 13.850 1.00 90.69 96 GLU A CA 1
ATOM 738 C C . GLU A 1 96 ? -1.270 10.448 14.328 1.00 90.69 96 GLU A C 1
ATOM 740 O O . GLU A 1 96 ? -0.967 10.386 15.520 1.00 90.69 96 GLU A O 1
ATOM 745 N N . VAL A 1 97 ? -0.466 9.979 13.372 1.00 87.75 97 VAL A N 1
ATOM 746 C CA . VAL A 1 97 ? 0.891 9.501 13.647 1.00 87.75 97 VAL A CA 1
ATOM 747 C C . VAL A 1 97 ? 1.846 10.682 13.546 1.00 87.75 97 VAL A C 1
ATOM 749 O O . VAL A 1 97 ? 2.047 11.248 12.468 1.00 87.75 97 VAL A O 1
ATOM 752 N N . LEU A 1 98 ? 2.472 11.031 14.669 1.00 90.44 98 LEU A N 1
ATOM 753 C CA . LEU A 1 98 ? 3.509 12.055 14.698 1.00 90.44 98 LEU A CA 1
ATOM 754 C C . LEU A 1 98 ? 4.760 11.582 13.952 1.00 90.44 98 LEU A C 1
ATOM 756 O O . LEU A 1 98 ? 5.098 10.399 13.916 1.00 90.44 98 LEU A O 1
ATOM 760 N N . LYS A 1 99 ? 5.471 12.530 13.340 1.00 86.12 99 LYS A N 1
ATOM 761 C CA . LYS A 1 99 ? 6.669 12.228 12.552 1.00 86.12 99 LYS A CA 1
ATOM 762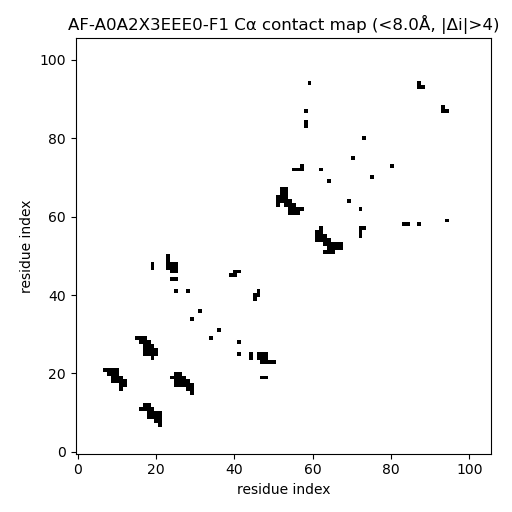 C C . LYS A 1 99 ? 7.769 11.649 13.440 1.00 86.12 99 LYS A C 1
ATOM 764 O O . LYS A 1 99 ? 8.196 12.288 14.396 1.00 86.12 99 LYS A O 1
ATOM 769 N N . GLY A 1 100 ? 8.295 10.501 13.032 1.00 82.81 100 GLY A N 1
ATOM 770 C CA . GLY A 1 100 ? 9.406 9.828 13.697 1.00 82.81 100 GLY A CA 1
ATOM 771 C C . GLY A 1 100 ? 9.070 8.377 14.016 1.00 82.81 100 GLY A C 1
ATOM 772 O O . GLY A 1 100 ? 7.912 7.977 14.037 1.00 82.81 100 GLY A O 1
ATOM 773 N N . SER A 1 101 ?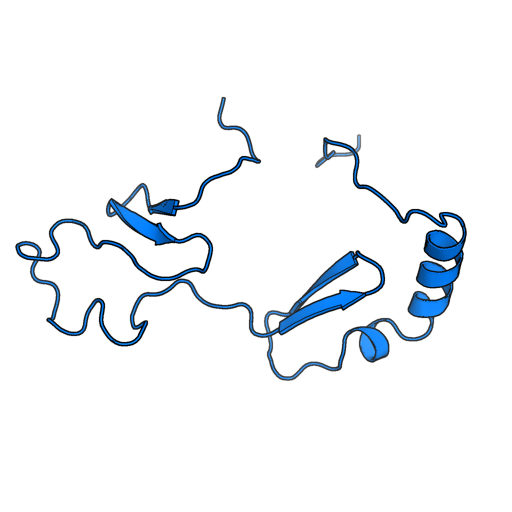 10.103 7.573 14.229 1.00 83.88 101 SER A N 1
ATOM 774 C CA . SER A 1 101 ? 9.971 6.183 14.660 1.00 83.88 101 SER A CA 1
ATOM 775 C C . SER A 1 101 ? 11.245 5.769 15.382 1.00 83.88 101 SER A C 1
ATOM 777 O O . SER A 1 101 ? 12.338 6.088 14.907 1.00 83.88 101 SER A O 1
ATOM 779 N N . SER A 1 102 ? 11.118 5.022 16.473 1.00 82.38 102 SER A N 1
ATOM 780 C CA . SER A 1 102 ? 12.255 4.437 17.187 1.00 82.38 102 SER A CA 1
ATOM 781 C C . SER A 1 102 ? 12.372 2.962 16.819 1.00 82.38 102 SER A C 1
ATOM 783 O O . SER A 1 102 ? 11.431 2.202 17.023 1.00 82.38 102 SER A O 1
ATOM 785 N N . SER A 1 103 ? 13.511 2.555 16.258 1.00 79.69 103 SER A N 1
ATOM 786 C CA . SER A 1 103 ? 13.775 1.160 15.866 1.00 79.69 103 SER A CA 1
ATOM 787 C C . SER A 1 103 ? 14.598 0.376 16.897 1.00 79.69 103 SER A C 1
ATOM 789 O O . SER A 1 103 ? 14.849 -0.808 16.695 1.00 79.69 103 SER A O 1
ATOM 791 N N . LEU A 1 104 ? 15.037 1.024 17.980 1.00 77.06 104 LEU A N 1
ATOM 792 C CA . LEU A 1 104 ? 15.763 0.408 19.089 1.00 77.06 104 LEU A CA 1
ATOM 793 C C . LEU A 1 104 ? 15.375 1.114 20.395 1.00 77.06 104 LEU A C 1
ATOM 795 O O . LEU A 1 104 ? 15.445 2.341 20.470 1.00 77.06 104 LEU A O 1
ATOM 799 N N . CYS A 1 105 ? 14.986 0.341 21.404 1.00 53.69 105 CYS A N 1
ATOM 800 C CA . CYS A 1 105 ? 14.828 0.806 22.778 1.00 53.69 105 CYS A CA 1
ATOM 801 C C . CYS A 1 105 ? 15.983 0.206 23.587 1.00 53.69 105 CYS A C 1
ATOM 803 O O . CYS A 1 105 ? 16.064 -1.017 23.699 1.00 53.69 105 CYS A O 1
ATOM 805 N N . ILE A 1 106 ? 16.884 1.051 24.085 1.00 51.03 106 ILE A N 1
ATOM 806 C CA . ILE A 1 106 ? 17.805 0.733 25.187 1.00 51.03 106 ILE A CA 1
ATOM 807 C C . ILE A 1 106 ? 17.323 1.460 26.431 1.00 51.03 106 ILE A C 1
ATOM 809 O O . ILE A 1 106 ? 16.834 2.602 26.266 1.00 51.03 106 ILE A O 1
#

Solvent-accessible surface area (backbone atoms only — not comparable to full-atom values): 7104 Å² total; per-residue (Å²): 133,85,71,95,70,85,90,68,69,59,48,65,44,89,85,69,52,33,30,25,37,74,87,30,45,61,74,41,62,55,51,60,92,77,63,79,59,60,91,58,56,78,41,93,63,69,62,32,57,87,74,71,60,34,76,50,73,56,96,88,46,77,49,75,37,93,52,66,93,57,77,56,69,66,71,69,46,47,73,53,50,58,57,52,46,63,60,48,71,73,34,93,90,57,85,81,85,72,92,79,83,82,93,74,88,131

Organism: Klebsiella pneumoniae (NCBI:txid573)

Mean predicted aligned error: 7.48 Å

InterPro domains:
  IPR001663 Aromatic-ring-hydroxylating dioxygenase, alpha subunit [PR00090] (7-27)
  IPR001663 Aromatic-ring-hydroxylating dioxygenase, alpha subunit [PR00090] (53-79)
  IPR001663 Aromatic-ring-hydroxylating dioxygenase, alpha subunit [PR00090] (94-106)
  IPR017941 Rieske [2Fe-2S] iron-sulphur domain [PF00355] (6-32)
  IPR017941 Rieske [2Fe-2S] iron-sulphur domain [PS51296] (1-49)
  IPR036922 Rieske [2Fe-2S] iron-sulphur domain superfamily [G3DSA:2.102.10.10] (3-77)
  IPR036922 Rieske [2Fe-2S] iron-sulphur domain superfamily [SSF50022] (4-60)

Nearest PDB structures (foldseek):
  9jp5-assembly1_C  TM=7.703E-01  e=5.207E-05  Rhodococcus jostii RHA1
  9jp5-assembly2_G  TM=7.890E-01  e=1.408E-04  Rhodococcus jostii RHA1
  7q04-assembly1_F  TM=8.128E-01  e=1.996E-03  Comamonas sp.
  7q06-assembly1_E  TM=8.014E-01  e=2.602E-03  Comamonas sp.
  7yls-assembly1_B  TM=7.148E-01  e=3.624E-03  Variovorax paradoxus